Protein AF-A0AA93HKR2-F1 (afdb_monomer)

Foldseek 3Di:
DDDDDDDDDAAAADDDDPVLLVQLLVLVCVQANNVKWKWFQHNDPQETEIEIEHQDQDDPVQVVSVVSSVVPDPHNYYHYHYDYPPDDDDDCVVSRVVHIDTD

Secondary structure (DSSP, 8-state):
-PPPPPPPPP-PPPP--HHHHHHHHHHHHHHH-TT-EEEE----TTEEEEEEEESSPP-THHHHHHHHHHTT---SEEEEEEEETTSPP-TTHHHHHHHPEE-

Solvent-accessible surface area (backbone atoms only — not comparable to full-atom values): 6145 Å² total; per-residue (Å²): 130,86,80,79,78,79,79,81,75,80,53,68,35,39,88,74,55,70,70,55,43,53,50,53,50,54,54,50,30,74,77,60,38,85,86,45,47,45,24,41,30,34,56,48,78,53,36,48,36,38,31,37,37,24,87,54,77,71,64,74,63,58,58,57,51,50,52,59,49,59,75,75,52,94,50,86,37,78,47,79,48,64,42,35,64,94,56,84,74,55,81,68,48,49,48,30,78,69,34,31,45,79,110

Nearest PDB structures (foldseek):
  5yep-assembly1_A  TM=7.526E-01  e=1.230E-02  Shewanella oneidensis MR-1
  7y5g-assembly1_A  TM=5.638E-01  e=8.298E-03  Xenopus tropicalis
  7y5h-assembly1_A  TM=5.546E-01  e=8.861E-03  Xenopus tropicalis
  8rjx-assembly1_A  TM=4.936E-01  e=1.700E-01  Escherichia coli
  5es9-assembly2_B  TM=4.455E-01  e=6.290E+00  Brevibacillus parabrevis

Mean predicted aligned error: 4.21 Å

Radius of gyration: 14.47 Å; Cα contacts (8 Å, |Δi|>4): 156; chains: 1; bounding box: 47×29×36 Å

Sequence (103 aa):
MPVASPPIPARSPAPLQDSERAFIKEVVERFYGPDVIVRSYGPDPDRLELHVETDADPDMRKYDCLGVLLTRIERHQVSLEVTKRGTKARGSAKLAYRQGIVL

Structure (mmCIF, N/CA/C/O backbone):
data_AF-A0AA93HKR2-F1
#
_entry.id   AF-A0AA93HKR2-F1
#
loop_
_atom_site.group_PDB
_atom_site.id
_atom_site.type_symbol
_atom_site.label_atom_id
_atom_site.label_alt_id
_atom_site.label_comp_id
_atom_site.label_asym_id
_atom_site.label_entity_id
_atom_site.label_seq_id
_atom_site.pdbx_PDB_ins_code
_atom_site.Cartn_x
_atom_site.Cartn_y
_atom_site.Cartn_z
_atom_site.occupancy
_atom_site.B_iso_or_equiv
_atom_site.auth_seq_id
_atom_site.auth_comp_id
_atom_site.auth_asym_id
_atom_site.auth_atom_id
_atom_site.pdbx_PDB_model_num
ATOM 1 N N . MET A 1 1 ? 34.051 -7.365 -23.521 1.00 66.69 1 MET A N 1
ATOM 2 C CA . MET A 1 1 ? 33.125 -7.179 -22.382 1.00 66.69 1 MET A CA 1
ATOM 3 C C . MET A 1 1 ? 31.877 -8.004 -22.649 1.00 66.69 1 MET A C 1
ATOM 5 O O . MET A 1 1 ? 31.459 -8.010 -23.802 1.00 66.69 1 MET A O 1
ATOM 9 N N . PRO A 1 2 ? 31.319 -8.734 -21.668 1.00 74.19 2 PRO A N 1
ATOM 10 C CA . PRO A 1 2 ? 30.066 -9.452 -21.879 1.00 74.19 2 PRO A CA 1
ATOM 11 C C . PRO A 1 2 ? 28.937 -8.453 -22.163 1.00 74.19 2 PRO A C 1
ATOM 13 O O . PRO A 1 2 ? 28.866 -7.393 -21.539 1.00 74.19 2 PRO A O 1
ATOM 16 N N . VAL A 1 3 ? 28.085 -8.780 -23.132 1.00 82.81 3 VAL A N 1
ATOM 17 C CA . VAL A 1 3 ? 26.894 -7.992 -23.468 1.00 82.81 3 VAL A CA 1
ATOM 18 C C . VAL A 1 3 ? 25.882 -8.152 -22.336 1.00 82.81 3 VAL A C 1
ATOM 20 O O . VAL A 1 3 ? 25.609 -9.270 -21.903 1.00 82.81 3 VAL A O 1
ATOM 23 N N . ALA A 1 4 ? 25.352 -7.039 -21.831 1.00 82.50 4 ALA A N 1
ATOM 24 C CA . ALA A 1 4 ? 24.339 -7.068 -20.786 1.00 82.50 4 ALA A CA 1
ATOM 25 C C . ALA A 1 4 ? 23.059 -7.741 -21.302 1.00 82.50 4 ALA A C 1
ATOM 27 O O . ALA A 1 4 ? 22.579 -7.421 -22.391 1.00 82.50 4 ALA A O 1
ATOM 28 N N . SER A 1 5 ? 22.494 -8.649 -20.506 1.00 82.31 5 SER A N 1
ATOM 29 C CA . SER A 1 5 ? 21.193 -9.241 -20.810 1.00 82.31 5 SER A CA 1
ATOM 30 C C . SER A 1 5 ? 20.106 -8.160 -20.861 1.00 82.31 5 SER A C 1
ATOM 32 O O . SER A 1 5 ? 20.153 -7.206 -20.074 1.00 82.31 5 SER A O 1
ATOM 34 N N . PRO A 1 6 ? 19.108 -8.302 -21.749 1.00 80.88 6 PRO A N 1
ATOM 35 C CA . PRO A 1 6 ? 18.001 -7.362 -21.822 1.00 80.88 6 PRO A CA 1
ATOM 36 C C . PRO A 1 6 ? 17.212 -7.323 -20.497 1.00 80.88 6 PRO A C 1
ATOM 38 O O . PRO A 1 6 ? 17.129 -8.339 -19.797 1.00 80.88 6 PRO A O 1
ATOM 41 N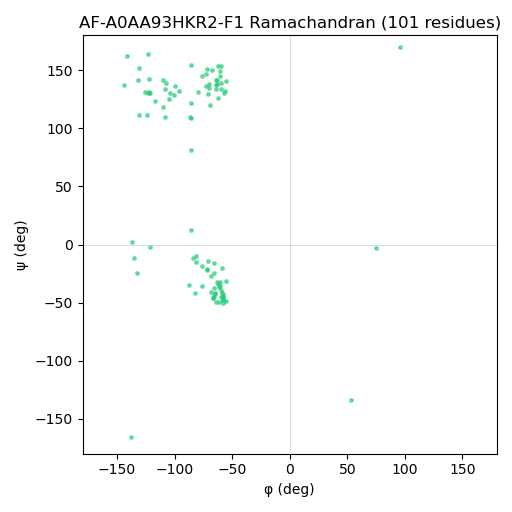 N . PRO A 1 7 ? 16.613 -6.172 -20.132 1.00 80.81 7 PRO A N 1
ATOM 42 C CA . PRO A 1 7 ? 15.817 -6.054 -18.915 1.00 80.81 7 PRO A CA 1
ATOM 43 C C . PRO A 1 7 ? 14.625 -7.018 -18.924 1.00 80.81 7 PRO A C 1
ATOM 45 O O . PRO A 1 7 ? 13.878 -7.079 -19.899 1.00 80.81 7 PRO A O 1
ATOM 48 N N . ILE A 1 8 ? 14.402 -7.726 -17.813 1.00 82.06 8 ILE A N 1
ATOM 49 C CA . ILE A 1 8 ? 13.229 -8.598 -17.625 1.00 82.06 8 ILE A CA 1
ATOM 50 C C . ILE A 1 8 ? 11.956 -7.761 -17.808 1.00 82.06 8 ILE A C 1
ATOM 52 O O . ILE A 1 8 ? 11.874 -6.727 -17.147 1.00 82.06 8 ILE A O 1
ATOM 56 N N . PRO A 1 9 ? 10.963 -8.163 -18.622 1.00 86.12 9 PRO A N 1
ATOM 57 C CA . PRO A 1 9 ? 9.751 -7.376 -18.866 1.00 86.12 9 PRO A CA 1
ATOM 58 C C . PRO A 1 9 ? 8.945 -7.103 -17.586 1.00 86.12 9 PRO A C 1
ATOM 60 O O . PRO A 1 9 ? 9.031 -7.848 -16.608 1.00 86.12 9 PRO A O 1
ATOM 63 N N . ALA A 1 10 ? 8.184 -6.004 -17.587 1.00 87.31 10 ALA A N 1
ATOM 64 C CA . ALA A 1 10 ? 7.276 -5.673 -16.491 1.00 87.31 10 ALA A CA 1
ATOM 65 C C . ALA A 1 10 ? 6.173 -6.734 -16.384 1.00 87.31 10 ALA A C 1
ATOM 67 O O . ALA A 1 10 ? 5.688 -7.233 -17.401 1.00 87.31 10 ALA A O 1
ATOM 68 N N . ARG A 1 11 ? 5.794 -7.082 -15.154 1.00 91.06 11 ARG A N 1
ATOM 69 C CA . ARG A 1 11 ? 4.712 -8.031 -14.883 1.00 91.06 11 ARG A CA 1
ATOM 70 C C . ARG A 1 11 ? 3.513 -7.279 -14.337 1.00 91.06 11 ARG A C 1
ATOM 72 O O . ARG A 1 11 ? 3.672 -6.447 -13.448 1.00 91.06 11 ARG A O 1
ATOM 79 N N . SER A 1 12 ? 2.334 -7.588 -14.861 1.00 90.88 12 SER A N 1
ATOM 80 C CA . SER A 1 12 ? 1.093 -7.024 -14.347 1.00 90.88 12 SER A CA 1
ATOM 81 C C . SER A 1 12 ? 0.857 -7.490 -12.908 1.00 90.88 12 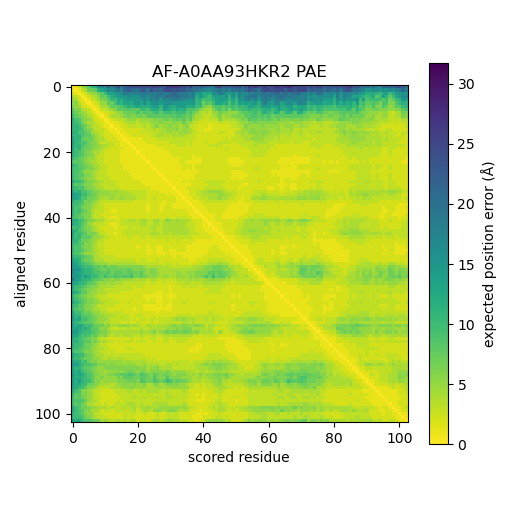SER A C 1
ATOM 83 O O . SER A 1 12 ? 1.063 -8.673 -12.625 1.00 90.88 12 SER A O 1
ATOM 85 N N . PRO A 1 13 ? 0.428 -6.594 -12.007 1.00 93.25 13 PRO A N 1
ATOM 86 C CA . PRO A 1 13 ? 0.034 -6.971 -10.658 1.00 93.25 13 PRO A CA 1
ATOM 87 C C . PRO A 1 13 ? -1.167 -7.917 -10.673 1.00 93.25 13 PRO A C 1
ATOM 89 O O . PRO A 1 13 ? -1.990 -7.871 -11.594 1.00 93.25 13 PRO A O 1
ATOM 92 N N . ALA A 1 14 ? -1.288 -8.743 -9.637 1.00 93.69 14 ALA A N 1
ATOM 93 C CA . ALA A 1 14 ? -2.461 -9.573 -9.435 1.00 93.69 14 ALA A CA 1
ATOM 94 C C . ALA A 1 14 ? -3.712 -8.683 -9.307 1.00 93.69 14 ALA A C 1
ATOM 96 O O . ALA A 1 14 ? -3.659 -7.625 -8.667 1.00 93.69 14 ALA A O 1
ATOM 97 N N . PRO A 1 15 ? -4.843 -9.078 -9.913 1.00 92.19 15 PRO A N 1
ATOM 98 C CA . PRO A 1 15 ? -6.065 -8.301 -9.819 1.00 92.19 15 PRO A CA 1
ATOM 99 C C . PRO A 1 15 ? -6.548 -8.224 -8.365 1.00 92.19 15 PRO A C 1
ATOM 101 O O . PRO A 1 15 ? -6.476 -9.190 -7.604 1.00 92.19 15 PRO A O 1
ATOM 104 N N . LEU A 1 16 ? -7.053 -7.049 -7.996 1.00 93.06 16 LEU A N 1
ATOM 105 C CA . LEU A 1 16 ? -7.725 -6.793 -6.724 1.00 93.06 16 LEU A CA 1
ATOM 106 C C . LEU A 1 16 ? -9.219 -6.621 -6.964 1.00 93.06 16 LEU A C 1
ATOM 108 O O . LEU A 1 16 ? -9.599 -5.939 -7.926 1.00 93.06 16 LEU A O 1
ATOM 112 N N . GLN A 1 17 ? -10.031 -7.187 -6.073 1.00 93.19 17 GLN A N 1
ATOM 113 C CA . GLN A 1 17 ? -11.472 -6.950 -6.048 1.00 93.19 17 GLN A CA 1
ATOM 114 C C . GLN A 1 17 ? -11.761 -5.495 -5.658 1.00 93.19 17 GLN A C 1
ATOM 116 O O . GLN A 1 17 ? -11.009 -4.890 -4.892 1.00 93.19 17 GLN A O 1
ATOM 121 N N . ASP A 1 18 ? -12.869 -4.930 -6.134 1.00 93.69 18 ASP A N 1
ATOM 122 C CA . ASP A 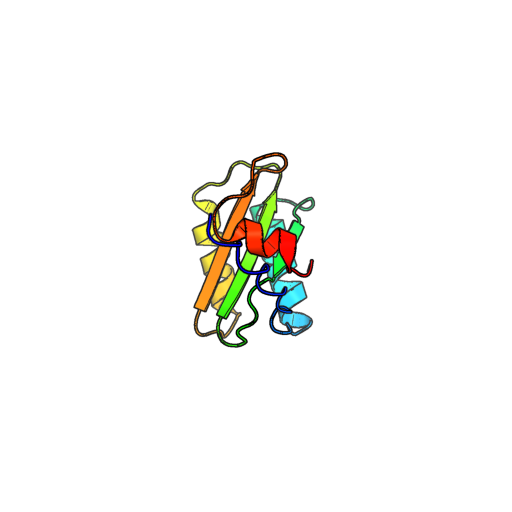1 18 ? -13.206 -3.523 -5.874 1.00 93.69 18 ASP A CA 1
ATOM 123 C C . ASP A 1 18 ? -13.370 -3.223 -4.377 1.00 93.69 18 ASP A C 1
ATOM 125 O O . ASP A 1 18 ? -12.932 -2.178 -3.895 1.00 93.69 18 ASP A O 1
ATOM 129 N N . SER A 1 19 ? -13.916 -4.172 -3.612 1.00 93.69 19 SER A N 1
ATOM 130 C CA . SER A 1 19 ? -14.023 -4.073 -2.155 1.00 93.69 19 SER A CA 1
ATOM 131 C C . SER A 1 19 ? -12.664 -4.071 -1.454 1.00 93.69 19 SER A C 1
ATOM 133 O O . SER A 1 19 ? -12.491 -3.341 -0.480 1.00 93.69 19 SER A O 1
ATOM 135 N N . GLU A 1 20 ? -11.694 -4.855 -1.942 1.00 94.25 20 GLU A N 1
ATOM 136 C CA . GLU A 1 20 ? -10.322 -4.838 -1.419 1.00 94.25 20 GLU A CA 1
ATOM 137 C C . GLU A 1 20 ? -9.661 -3.491 -1.722 1.00 94.25 20 GLU A C 1
ATOM 139 O O . GLU A 1 20 ? -9.072 -2.889 -0.829 1.00 94.25 20 GLU A O 1
ATOM 144 N N . ARG A 1 21 ? -9.795 -2.982 -2.956 1.00 95.56 21 ARG A N 1
ATOM 145 C CA . ARG A 1 21 ? -9.230 -1.682 -3.361 1.00 95.56 21 ARG A CA 1
ATOM 146 C C . ARG A 1 21 ? -9.755 -0.548 -2.491 1.00 95.56 21 ARG A C 1
ATOM 148 O O . ARG A 1 21 ? -8.959 0.217 -1.950 1.00 95.56 21 ARG A O 1
ATOM 155 N N . ALA A 1 22 ? -11.077 -0.472 -2.333 1.00 96.12 22 ALA A N 1
ATOM 156 C CA . ALA A 1 22 ? -11.727 0.550 -1.521 1.00 96.12 22 ALA A CA 1
ATOM 157 C C . ALA A 1 22 ? -11.250 0.491 -0.064 1.00 96.12 22 ALA A C 1
ATOM 159 O O . ALA A 1 22 ? -10.880 1.515 0.503 1.00 96.12 22 ALA A O 1
ATOM 160 N N . PHE A 1 23 ? -11.180 -0.713 0.509 1.00 97.00 23 PHE A N 1
ATOM 161 C CA . PHE A 1 23 ? -10.720 -0.903 1.880 1.00 97.00 23 PHE A CA 1
ATOM 162 C C . PHE A 1 23 ? -9.240 -0.540 2.067 1.00 97.00 23 PHE A C 1
ATOM 164 O O . PHE A 1 23 ? -8.898 0.154 3.021 1.00 97.00 23 PHE A O 1
ATOM 171 N N . ILE A 1 24 ? -8.356 -0.961 1.153 1.00 97.12 24 ILE A N 1
ATOM 172 C CA . ILE A 1 24 ? -6.930 -0.606 1.202 1.00 97.12 24 ILE A CA 1
ATOM 173 C C . ILE A 1 24 ? -6.775 0.912 1.182 1.00 97.12 24 ILE A C 1
ATOM 175 O O . ILE A 1 24 ? -6.044 1.467 2.000 1.00 97.12 24 ILE A O 1
ATOM 179 N N . LYS A 1 25 ? -7.469 1.582 0.260 1.00 96.94 25 LYS A N 1
ATOM 180 C CA . LYS A 1 25 ? -7.403 3.032 0.116 1.00 96.94 25 LYS A CA 1
ATOM 181 C C . LYS A 1 25 ? -7.879 3.747 1.379 1.00 96.94 25 LYS A C 1
ATOM 183 O O . LYS A 1 25 ? -7.133 4.557 1.916 1.00 96.94 25 LYS A O 1
ATOM 188 N N . GLU A 1 26 ? -9.045 3.370 1.904 1.00 97.19 26 GLU A N 1
ATOM 189 C CA . GLU A 1 26 ? -9.603 3.920 3.147 1.00 97.19 26 GLU A CA 1
ATOM 190 C C . GLU A 1 26 ? -8.625 3.785 4.324 1.00 97.19 26 GLU A C 1
ATOM 192 O O . GLU A 1 26 ? -8.351 4.750 5.043 1.00 97.19 26 GLU A O 1
ATOM 197 N N . VAL A 1 27 ? -8.064 2.587 4.517 1.00 97.31 27 VAL A N 1
ATOM 198 C CA . VAL A 1 27 ? -7.125 2.324 5.610 1.00 97.31 27 VAL A CA 1
ATOM 199 C C . VAL A 1 27 ? -5.858 3.153 5.430 1.00 97.31 27 VAL A C 1
ATOM 201 O O . VAL A 1 27 ? -5.439 3.831 6.364 1.00 97.31 27 VAL A O 1
ATOM 204 N N . VAL A 1 28 ? -5.247 3.150 4.246 1.00 96.88 28 VAL A N 1
ATOM 205 C CA . VAL A 1 28 ? -3.991 3.879 4.025 1.00 96.88 28 VAL A CA 1
ATOM 206 C C . VAL A 1 28 ? -4.190 5.391 4.175 1.00 96.88 28 VAL A C 1
ATOM 208 O O . VAL A 1 28 ? -3.372 6.038 4.835 1.00 96.88 28 VAL A O 1
ATOM 211 N N . GLU A 1 29 ? -5.284 5.949 3.652 1.00 96.38 29 GLU A N 1
ATOM 212 C CA . GLU A 1 29 ? -5.622 7.371 3.808 1.00 96.38 29 GLU A CA 1
ATOM 213 C C . GLU A 1 29 ? -5.789 7.759 5.284 1.00 96.38 29 GLU A C 1
ATOM 215 O O . GLU A 1 29 ? -5.302 8.805 5.715 1.00 96.38 29 GLU A O 1
ATOM 220 N N . ARG A 1 30 ? -6.388 6.889 6.106 1.00 95.88 30 ARG A N 1
ATOM 221 C CA . ARG A 1 30 ? -6.530 7.126 7.550 1.00 95.88 30 ARG A CA 1
ATOM 222 C C . ARG A 1 30 ? -5.186 7.236 8.280 1.00 95.88 30 ARG A C 1
ATOM 224 O O . ARG A 1 30 ? -5.086 7.985 9.251 1.00 95.88 30 ARG A O 1
ATOM 231 N N . PHE A 1 31 ? -4.165 6.493 7.851 1.00 95.62 31 PHE A N 1
ATOM 232 C CA . PHE A 1 31 ? -2.848 6.488 8.506 1.00 95.62 31 PHE A CA 1
ATOM 233 C C . PHE A 1 31 ? -1.903 7.581 7.992 1.00 95.62 31 PHE A C 1
ATOM 235 O O . PHE A 1 31 ? -1.099 8.113 8.766 1.00 95.62 31 PHE A O 1
ATOM 242 N N . TYR A 1 32 ? -1.979 7.895 6.698 1.00 95.00 32 TYR A N 1
ATOM 243 C CA . TYR A 1 32 ? -0.982 8.716 6.005 1.00 95.00 32 TYR A CA 1
ATOM 244 C C . TYR A 1 32 ? -1.543 9.993 5.367 1.00 95.00 32 TYR A C 1
ATOM 246 O O . TYR A 1 32 ? -0.762 10.787 4.840 1.00 95.00 32 TYR A O 1
ATOM 254 N N . GLY A 1 33 ? -2.856 10.215 5.456 1.00 94.00 33 GLY A N 1
ATOM 255 C CA . GLY A 1 33 ? -3.556 11.376 4.912 1.00 94.00 33 GLY A CA 1
ATOM 256 C C . GLY A 1 33 ? -4.162 11.135 3.522 1.00 94.00 33 GLY A C 1
ATOM 257 O O . GLY A 1 33 ? -3.878 10.124 2.886 1.00 94.00 33 GLY A O 1
ATOM 258 N N . PRO A 1 34 ? -4.992 12.069 3.031 1.00 94.12 34 PRO A N 1
ATOM 259 C CA . PRO A 1 34 ? -5.724 11.916 1.770 1.00 94.12 34 PRO A CA 1
ATOM 260 C C . PRO A 1 34 ? -4.843 12.019 0.512 1.00 94.12 34 PRO A C 1
ATOM 262 O O . PRO A 1 34 ? -5.212 11.505 -0.536 1.00 94.12 34 PRO A O 1
ATOM 265 N N . ASP A 1 35 ? -3.667 12.649 0.598 1.00 93.69 35 ASP A N 1
ATOM 266 C CA . ASP A 1 35 ? -2.792 12.904 -0.562 1.00 93.69 35 ASP A CA 1
ATOM 267 C C . ASP A 1 35 ? -1.844 11.736 -0.898 1.00 93.69 35 ASP A C 1
ATOM 269 O O . ASP A 1 35 ? -0.875 11.881 -1.656 1.00 93.69 35 ASP A O 1
ATOM 273 N N . VAL A 1 36 ? -2.095 10.570 -0.305 1.00 95.75 36 VAL A N 1
ATOM 274 C CA . VAL A 1 36 ? -1.267 9.372 -0.451 1.00 95.75 36 VAL A CA 1
ATOM 275 C C . VAL A 1 36 ? -1.508 8.697 -1.791 1.00 95.75 36 VAL A C 1
ATOM 277 O O . VAL A 1 36 ? -2.626 8.638 -2.296 1.00 95.75 36 VAL A O 1
ATOM 280 N N . ILE A 1 37 ? -0.452 8.126 -2.363 1.00 96.44 37 ILE A N 1
ATOM 281 C CA . ILE A 1 37 ? -0.565 7.301 -3.565 1.00 96.44 37 ILE A CA 1
ATOM 282 C C . 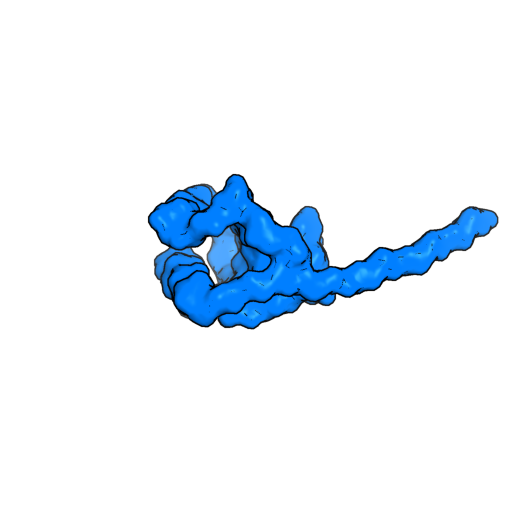ILE A 1 37 ? -0.293 5.858 -3.176 1.00 96.44 37 ILE A C 1
ATOM 284 O O . ILE A 1 37 ? 0.811 5.526 -2.743 1.00 96.44 37 ILE A O 1
ATOM 288 N N . VAL A 1 38 ? -1.291 4.999 -3.371 1.00 96.81 38 VAL A N 1
ATOM 289 C CA . VAL A 1 38 ? -1.182 3.562 -3.110 1.00 96.81 38 VAL A CA 1
ATOM 290 C C . VAL A 1 38 ? -1.045 2.814 -4.423 1.00 96.81 38 VAL A C 1
ATOM 292 O O . VAL A 1 38 ? -1.816 3.038 -5.353 1.00 96.81 38 VAL A O 1
ATOM 295 N N . ARG A 1 39 ? -0.058 1.923 -4.503 1.00 96.88 39 ARG A N 1
ATOM 296 C CA . ARG A 1 39 ? 0.213 1.087 -5.673 1.00 96.88 39 ARG A CA 1
ATOM 297 C C . ARG A 1 39 ? 0.255 -0.379 -5.270 1.00 96.88 39 ARG A C 1
ATOM 299 O O . ARG A 1 39 ? 0.987 -0.733 -4.350 1.00 96.88 39 ARG A O 1
ATOM 306 N N . SER A 1 40 ? -0.455 -1.231 -6.001 1.00 96.62 40 SER A N 1
ATOM 307 C CA . SER A 1 40 ? -0.251 -2.684 -5.953 1.00 96.62 40 SER A CA 1
ATOM 308 C C . SER A 1 40 ? 0.673 -3.098 -7.091 1.00 96.62 40 SER A C 1
ATOM 310 O O . SER A 1 40 ? 0.477 -2.644 -8.218 1.00 96.62 40 SER A O 1
ATOM 312 N N . TYR A 1 41 ? 1.700 -3.905 -6.819 1.00 95.12 41 TYR A N 1
ATOM 313 C CA . TYR A 1 41 ? 2.746 -4.201 -7.813 1.00 95.12 41 TYR A CA 1
ATOM 314 C C . TYR A 1 41 ? 3.156 -5.674 -7.936 1.00 95.12 41 TYR A C 1
ATOM 316 O O . TYR A 1 41 ? 3.874 -6.028 -8.880 1.00 95.12 41 TYR A O 1
ATOM 324 N N . GLY A 1 42 ? 2.727 -6.521 -7.000 1.00 93.06 42 GLY A N 1
ATOM 325 C CA . GLY A 1 42 ? 3.044 -7.948 -6.982 1.00 93.06 42 GLY A CA 1
ATOM 326 C C . GLY A 1 42 ? 2.166 -8.738 -7.959 1.00 93.06 42 GLY A C 1
ATOM 327 O O . GLY A 1 42 ? 0.953 -8.546 -7.946 1.00 93.06 42 GLY A O 1
ATOM 328 N N . PRO A 1 43 ? 2.728 -9.614 -8.817 1.00 94.00 43 PRO A N 1
ATOM 329 C CA . PRO A 1 43 ? 1.952 -10.416 -9.771 1.00 94.00 43 PRO A CA 1
ATOM 330 C C . PRO A 1 43 ? 1.314 -11.674 -9.157 1.00 94.00 43 PRO A C 1
ATOM 332 O O . PRO A 1 43 ? 0.542 -12.352 -9.829 1.00 94.00 43 PRO A O 1
ATOM 335 N N . ASP A 1 44 ? 1.679 -12.026 -7.925 1.00 94.31 44 ASP A N 1
ATOM 336 C CA . ASP A 1 44 ? 1.250 -13.249 -7.245 1.00 94.31 44 ASP A CA 1
ATOM 337 C C . ASP A 1 44 ? -0.109 -13.030 -6.551 1.00 94.31 44 ASP A C 1
ATOM 339 O O . ASP A 1 44 ? -0.214 -12.134 -5.713 1.00 9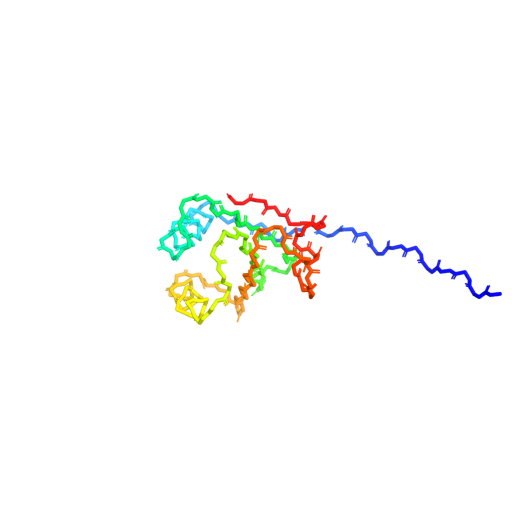4.31 44 ASP A O 1
ATOM 343 N N . PRO A 1 45 ? -1.164 -13.802 -6.875 1.00 92.25 45 PRO A N 1
ATOM 344 C CA . PRO A 1 45 ? -2.469 -13.641 -6.243 1.00 92.25 45 PRO A CA 1
ATOM 345 C C . PRO A 1 45 ? -2.468 -13.987 -4.748 1.00 92.25 45 PRO A C 1
ATOM 347 O O . PRO A 1 45 ? -3.281 -13.422 -4.020 1.00 92.25 45 PRO A O 1
ATOM 350 N N . ASP A 1 46 ? -1.548 -14.817 -4.257 1.00 93.50 46 ASP A N 1
ATOM 351 C CA . ASP A 1 46 ? -1.480 -15.188 -2.836 1.00 93.50 46 ASP A CA 1
ATOM 352 C C . ASP A 1 46 ? -0.719 -14.150 -1.993 1.00 93.50 46 ASP A C 1
ATOM 354 O O . ASP A 1 46 ? -0.775 -14.173 -0.756 1.00 93.50 46 ASP A O 1
ATOM 358 N N . ARG A 1 47 ? -0.021 -13.211 -2.651 1.00 94.06 47 ARG A N 1
ATOM 359 C CA . ARG A 1 47 ? 0.812 -12.184 -2.014 1.00 94.06 47 ARG A CA 1
ATOM 360 C C . ARG A 1 47 ? 0.376 -10.786 -2.441 1.00 94.06 47 ARG A C 1
ATOM 362 O O . ARG A 1 47 ? 0.602 -10.357 -3.568 1.00 94.06 47 ARG A O 1
ATO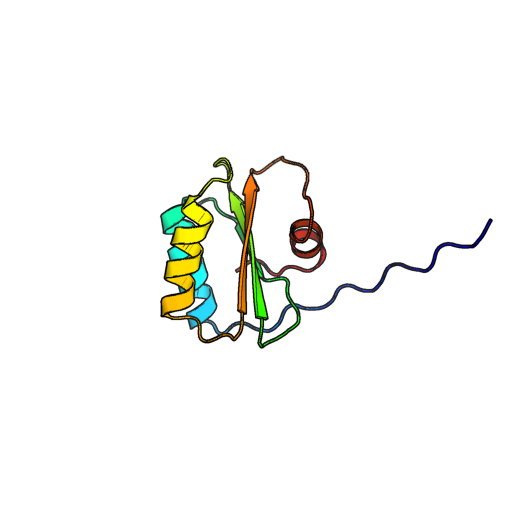M 369 N N . LEU A 1 48 ? -0.181 -10.025 -1.508 1.00 95.25 48 LEU A N 1
ATOM 370 C CA . LEU A 1 48 ? -0.500 -8.623 -1.739 1.00 95.25 48 LEU A CA 1
ATOM 371 C C . LEU A 1 48 ? 0.714 -7.746 -1.426 1.00 95.25 48 LEU A C 1
ATOM 373 O O . LEU A 1 48 ? 1.083 -7.580 -0.267 1.00 95.25 48 LEU A O 1
ATOM 377 N N . GLU A 1 49 ? 1.318 -7.167 -2.460 1.00 96.44 49 GLU A N 1
ATOM 37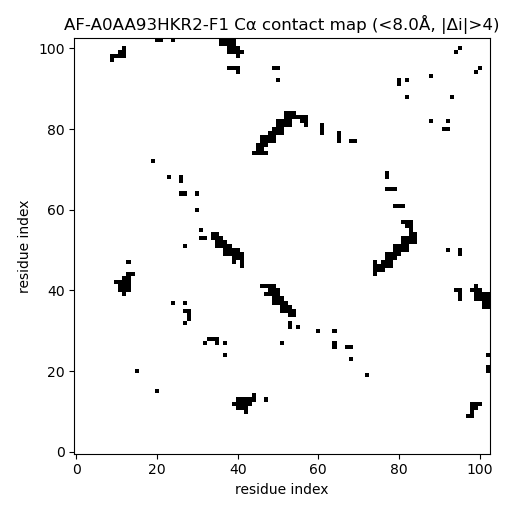8 C CA . GLU A 1 49 ? 2.473 -6.280 -2.318 1.00 96.44 49 GLU A CA 1
ATOM 379 C C . GLU A 1 49 ? 2.075 -4.828 -2.609 1.00 96.44 49 GLU A C 1
ATOM 381 O O . GLU A 1 49 ? 1.780 -4.465 -3.754 1.00 96.44 49 GLU A O 1
ATOM 386 N N . LEU A 1 50 ? 2.056 -4.009 -1.553 1.00 96.81 50 LEU A N 1
ATOM 387 C CA . LEU A 1 50 ? 1.624 -2.616 -1.587 1.00 96.81 50 LEU A CA 1
ATOM 388 C C . LEU A 1 50 ? 2.797 -1.660 -1.395 1.00 96.81 50 LEU A C 1
ATOM 390 O O . LEU A 1 50 ? 3.694 -1.871 -0.575 1.00 96.81 50 LEU A O 1
ATOM 394 N N . HIS A 1 51 ? 2.748 -0.561 -2.133 1.00 97.06 51 HIS A N 1
ATOM 395 C CA . HIS A 1 51 ? 3.624 0.586 -1.968 1.00 97.06 51 HIS A CA 1
ATOM 396 C C . HIS A 1 51 ? 2.788 1.833 -1.709 1.00 97.06 51 HIS A C 1
ATOM 398 O O . HIS A 1 51 ? 1.837 2.106 -2.439 1.00 97.06 51 HIS A O 1
ATOM 404 N N . VAL A 1 52 ? 3.155 2.583 -0.676 1.00 96.50 52 VAL A N 1
ATOM 405 C CA . VAL A 1 52 ? 2.527 3.847 -0.296 1.00 96.50 52 VAL A CA 1
ATOM 406 C C . VAL A 1 52 ? 3.550 4.961 -0.42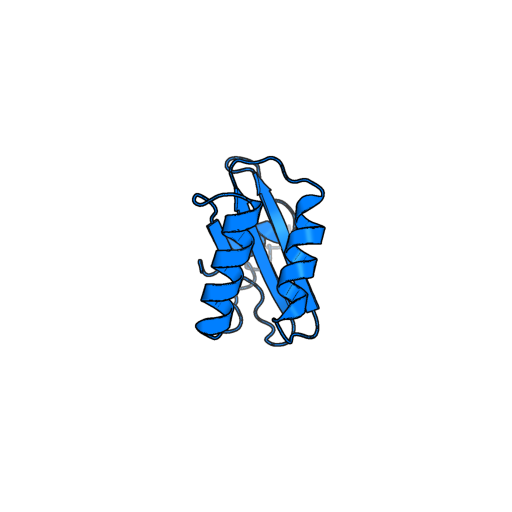6 1.00 96.50 52 VAL A C 1
ATOM 408 O O . VAL A 1 52 ? 4.617 4.940 0.188 1.00 96.50 52 VAL A O 1
ATOM 411 N N . GLU A 1 53 ? 3.202 5.963 -1.216 1.00 96.06 53 GLU A N 1
ATOM 412 C CA . GLU A 1 53 ? 3.931 7.217 -1.311 1.00 96.06 53 GLU A CA 1
ATOM 413 C C . GLU A 1 53 ? 3.163 8.308 -0.565 1.00 96.06 53 GLU A C 1
ATOM 415 O O . GLU A 1 53 ? 1.982 8.530 -0.823 1.00 96.06 53 GLU A O 1
ATOM 420 N N . THR A 1 54 ? 3.829 8.970 0.376 1.00 95.25 54 THR A N 1
ATOM 421 C CA . THR A 1 54 ? 3.233 9.984 1.259 1.00 95.25 54 THR A CA 1
ATOM 422 C C . THR A 1 54 ? 4.216 11.129 1.492 1.00 95.25 54 THR A C 1
ATOM 424 O O . THR A 1 54 ? 5.411 10.968 1.264 1.00 95.25 54 THR A O 1
ATOM 427 N N . ASP A 1 55 ? 3.750 12.285 1.955 1.00 93.88 55 ASP A N 1
ATOM 428 C CA . ASP A 1 55 ? 4.628 13.393 2.359 1.00 93.88 55 ASP A CA 1
ATOM 429 C C . ASP A 1 55 ? 5.183 13.216 3.784 1.00 93.88 55 ASP A C 1
ATOM 431 O O . ASP A 1 55 ? 6.169 13.858 4.159 1.00 93.88 55 ASP A O 1
ATOM 435 N N . ALA A 1 56 ? 4.595 12.302 4.564 1.00 89.12 56 ALA A N 1
ATOM 436 C CA . ALA A 1 56 ? 5.090 11.928 5.881 1.00 89.12 56 ALA A CA 1
ATOM 437 C C . ALA A 1 56 ? 6.382 11.094 5.797 1.00 89.12 56 ALA A C 1
ATOM 439 O O . ALA A 1 56 ? 6.615 10.339 4.850 1.00 89.12 56 ALA A O 1
ATOM 440 N N . ASP A 1 57 ? 7.228 11.199 6.821 1.00 87.62 57 ASP A N 1
ATOM 441 C CA . ASP A 1 57 ? 8.384 10.316 6.946 1.00 87.62 57 ASP A CA 1
ATOM 442 C C . ASP A 1 57 ? 7.938 8.877 7.278 1.00 87.62 57 ASP A C 1
ATOM 444 O O . ASP A 1 57 ? 7.036 8.691 8.104 1.00 87.62 57 ASP A O 1
ATOM 448 N N . PRO A 1 58 ? 8.542 7.843 6.655 1.00 85.75 58 PRO A N 1
ATOM 449 C CA . PRO A 1 58 ? 8.241 6.458 6.981 1.00 85.75 58 PRO A CA 1
ATOM 450 C C . PRO A 1 58 ? 8.607 6.165 8.436 1.00 85.75 58 PRO A C 1
ATOM 452 O O . PRO A 1 58 ? 9.751 6.356 8.849 1.00 85.75 58 PRO A O 1
ATOM 455 N N . ASP A 1 59 ? 7.651 5.650 9.197 1.00 90.25 59 ASP A N 1
ATOM 456 C CA . ASP A 1 59 ? 7.817 5.337 10.613 1.00 90.25 59 ASP A CA 1
ATOM 457 C C . ASP A 1 59 ? 7.165 3.989 10.969 1.00 90.25 59 ASP A C 1
ATOM 459 O O . ASP A 1 59 ? 6.856 3.162 10.101 1.00 90.25 59 ASP A O 1
ATOM 463 N N . MET A 1 60 ? 6.992 3.734 12.267 1.00 92.94 60 MET A N 1
ATOM 464 C CA . MET A 1 60 ? 6.416 2.485 12.765 1.00 92.94 60 MET A CA 1
ATOM 465 C C . MET A 1 60 ? 4.913 2.336 12.485 1.00 92.94 60 MET A C 1
ATOM 467 O O . MET A 1 60 ? 4.439 1.201 12.515 1.00 92.94 60 MET A O 1
ATOM 471 N N . ARG A 1 61 ? 4.185 3.402 12.099 1.00 92.94 61 ARG A N 1
ATOM 472 C CA . ARG A 1 61 ? 2.743 3.332 11.769 1.00 92.94 61 ARG A CA 1
ATOM 473 C C . ARG A 1 61 ? 2.444 2.369 10.625 1.00 92.94 61 ARG A C 1
ATOM 475 O O . ARG A 1 61 ? 1.318 1.904 10.487 1.00 92.94 61 ARG A O 1
ATOM 482 N N . LYS A 1 62 ? 3.450 2.033 9.808 1.00 94.88 62 LYS A N 1
ATOM 483 C CA . LYS A 1 62 ? 3.304 1.033 8.741 1.00 94.88 62 LYS A CA 1
ATOM 484 C C . LYS A 1 62 ? 2.921 -0.342 9.271 1.00 94.88 62 LYS A C 1
ATOM 486 O O . LYS A 1 62 ? 2.212 -1.063 8.583 1.00 94.88 62 LYS A O 1
ATOM 491 N N . TYR A 1 63 ? 3.376 -0.706 10.469 1.00 95.75 63 TYR A N 1
ATOM 492 C CA . TYR A 1 63 ? 3.052 -2.000 11.059 1.00 95.75 63 TYR A CA 1
ATOM 493 C C . TYR A 1 63 ? 1.625 -2.016 11.605 1.00 95.75 63 TYR A C 1
ATOM 495 O O . TYR A 1 63 ? 0.935 -3.016 11.440 1.00 95.75 63 TYR A O 1
ATOM 503 N N . ASP A 1 64 ? 1.153 -0.893 12.149 1.00 95.94 64 ASP A N 1
ATOM 504 C CA . ASP A 1 64 ? -0.242 -0.735 12.568 1.00 95.94 64 ASP A CA 1
ATOM 505 C C . ASP A 1 64 ? -1.185 -0.755 11.358 1.00 95.94 64 ASP A C 1
ATOM 507 O O . ASP A 1 64 ? -2.173 -1.487 11.347 1.00 95.94 64 ASP A O 1
ATOM 511 N N . CYS A 1 65 ? -0.841 -0.014 10.299 1.00 96.38 65 CYS A N 1
ATOM 512 C CA . CYS A 1 65 ? -1.575 -0.019 9.034 1.00 96.38 65 CYS A CA 1
ATOM 513 C C . CYS A 1 65 ? -1.632 -1.430 8.431 1.00 96.38 65 CYS A C 1
ATOM 515 O O . CYS A 1 65 ? -2.711 -1.924 8.105 1.00 96.38 65 CYS A O 1
ATOM 517 N N . LEU A 1 66 ? -0.489 -2.123 8.370 1.00 96.25 66 LEU A N 1
ATOM 518 C CA . LEU A 1 66 ? -0.420 -3.514 7.926 1.00 96.25 66 LEU A CA 1
ATOM 519 C C . LEU A 1 66 ? -1.295 -4.434 8.789 1.00 96.25 66 LEU A C 1
ATOM 521 O O . LEU A 1 66 ? -2.003 -5.279 8.247 1.00 96.25 66 LEU A O 1
ATOM 525 N N . GLY A 1 67 ? -1.288 -4.248 10.110 1.00 95.88 67 GLY A N 1
ATOM 526 C CA . GLY A 1 67 ? -2.137 -4.992 11.036 1.00 95.88 67 GLY A CA 1
ATOM 527 C C . GLY A 1 67 ? -3.623 -4.832 10.720 1.00 95.88 67 GLY A C 1
ATOM 528 O O . GLY A 1 67 ? -4.336 -5.828 10.651 1.00 95.88 67 GLY A O 1
ATOM 529 N N . VAL A 1 68 ? -4.083 -3.606 10.446 1.00 96.88 68 VAL A N 1
ATOM 530 C CA . VAL A 1 68 ? -5.478 -3.344 10.054 1.00 96.88 68 VAL A CA 1
ATOM 531 C C . VAL A 1 68 ? -5.813 -3.994 8.712 1.00 96.88 68 VAL A C 1
ATOM 533 O O . VAL A 1 68 ? -6.865 -4.621 8.592 1.00 96.88 68 VAL A O 1
ATOM 536 N N . LEU A 1 69 ? -4.923 -3.910 7.718 1.00 96.44 69 LEU A N 1
ATOM 537 C CA . L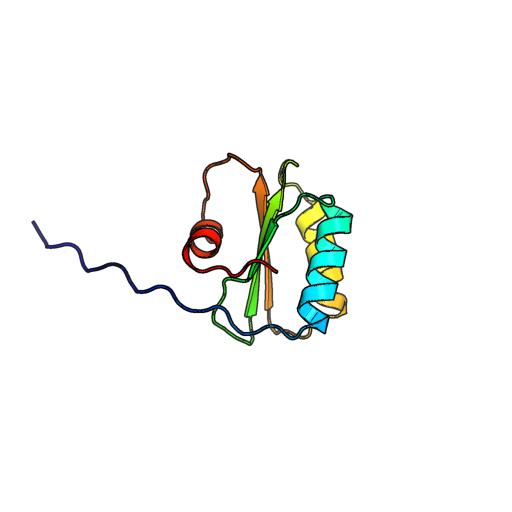EU A 1 69 ? -5.131 -4.556 6.417 1.00 96.44 69 LEU A CA 1
ATOM 538 C C . LEU A 1 69 ? -5.321 -6.075 6.560 1.00 96.44 69 LEU A C 1
ATOM 540 O O . LEU A 1 69 ? -6.239 -6.642 5.966 1.00 96.44 69 LEU A O 1
ATOM 544 N N . LEU A 1 70 ? -4.514 -6.714 7.411 1.00 95.19 70 LEU A N 1
ATOM 545 C CA . LEU A 1 70 ? -4.571 -8.154 7.684 1.00 95.19 70 LEU A CA 1
ATOM 546 C C . LEU A 1 70 ? -5.865 -8.612 8.376 1.00 95.19 70 LEU A C 1
ATOM 548 O O . LEU A 1 70 ? -6.158 -9.802 8.364 1.00 95.19 70 LEU A O 1
ATOM 552 N N . THR A 1 71 ? -6.661 -7.709 8.960 1.00 94.62 71 THR A N 1
ATOM 553 C CA . THR A 1 71 ? -7.935 -8.093 9.606 1.00 94.62 71 THR A CA 1
ATOM 554 C C . THR A 1 71 ? -9.028 -8.495 8.619 1.00 94.62 71 THR A C 1
ATOM 556 O O . THR A 1 71 ? -9.987 -9.156 9.011 1.00 94.62 71 THR A O 1
ATOM 559 N N . ARG A 1 72 ? -8.916 -8.064 7.358 1.00 93.44 72 ARG A N 1
ATOM 560 C CA . ARG A 1 72 ? -9.970 -8.228 6.347 1.00 93.44 72 ARG A CA 1
ATOM 561 C C . ARG A 1 72 ? -9.458 -8.767 5.017 1.00 93.44 72 ARG A C 1
ATOM 563 O O . ARG A 1 72 ? -10.237 -9.337 4.262 1.00 93.44 72 ARG A O 1
ATOM 570 N N . ILE A 1 73 ? -8.181 -8.563 4.703 1.00 92.38 73 ILE A N 1
ATOM 571 C CA . ILE A 1 73 ? -7.587 -9.066 3.466 1.00 92.38 73 ILE A CA 1
ATOM 572 C C . ILE A 1 73 ? -7.116 -10.501 3.691 1.00 92.38 73 ILE A C 1
ATOM 574 O O . ILE A 1 73 ? -6.120 -10.745 4.369 1.00 92.38 73 ILE A O 1
ATOM 578 N N . GLU A 1 74 ? -7.823 -11.447 3.080 1.00 88.69 74 GLU A N 1
ATOM 579 C CA . GLU A 1 74 ? -7.514 -12.875 3.140 1.00 88.69 74 GLU A CA 1
ATOM 580 C C . GLU A 1 74 ? -6.482 -13.245 2.063 1.00 88.69 74 GLU A C 1
ATOM 582 O O . GLU A 1 74 ? -6.812 -13.703 0.971 1.00 88.69 74 GLU A O 1
ATOM 587 N N . ARG A 1 75 ? -5.201 -13.002 2.358 1.00 89.94 75 ARG A N 1
ATOM 588 C CA . ARG A 1 75 ? -4.055 -13.405 1.524 1.00 89.94 75 ARG A CA 1
ATOM 589 C C . ARG A 1 75 ? -3.020 -14.106 2.393 1.00 89.94 75 ARG A C 1
ATOM 591 O O . ARG A 1 75 ? -2.894 -13.794 3.575 1.00 89.94 75 ARG A O 1
ATOM 598 N N . HIS A 1 76 ? -2.234 -15.008 1.809 1.00 91.44 76 HIS A N 1
ATOM 599 C CA . HIS A 1 76 ? -1.169 -15.700 2.543 1.00 91.44 76 HIS A CA 1
ATOM 600 C C . HIS A 1 76 ? -0.093 -14.731 3.043 1.00 91.44 76 HIS A C 1
ATOM 602 O O . HIS A 1 76 ? 0.504 -14.946 4.098 1.00 91.44 76 HIS A O 1
ATOM 608 N N . GLN A 1 77 ? 0.163 -13.659 2.291 1.00 92.62 77 GLN A N 1
ATOM 609 C CA . GLN A 1 77 ? 1.098 -12.620 2.691 1.00 92.62 77 GLN A CA 1
ATOM 610 C C . GLN A 1 77 ? 0.607 -11.245 2.245 1.00 92.62 77 GLN A C 1
ATOM 612 O O . GLN A 1 77 ? 0.200 -11.064 1.100 1.00 92.62 77 GLN A O 1
ATOM 617 N N . VAL A 1 78 ? 0.729 -10.255 3.128 1.00 94.62 78 VAL A N 1
ATOM 618 C CA . VAL A 1 78 ? 0.563 -8.837 2.793 1.00 94.62 78 VAL A CA 1
ATOM 619 C C . VAL A 1 78 ? 1.859 -8.114 3.148 1.00 94.62 78 VAL A C 1
ATOM 621 O O . VAL A 1 78 ? 2.392 -8.290 4.245 1.00 94.62 78 VAL A O 1
ATOM 624 N N . SER A 1 79 ? 2.399 -7.328 2.221 1.00 94.69 79 SER A N 1
ATOM 625 C CA . SER A 1 79 ? 3.568 -6.481 2.445 1.00 94.69 79 SER A CA 1
ATOM 626 C C . SER A 1 79 ? 3.234 -5.025 2.148 1.00 94.69 79 SER A C 1
ATOM 628 O O . SER A 1 79 ? 2.487 -4.710 1.222 1.00 94.69 79 SER A O 1
ATOM 630 N N . LEU A 1 80 ? 3.791 -4.132 2.964 1.00 95.31 80 LEU A N 1
ATOM 631 C CA . LEU A 1 80 ? 3.588 -2.695 2.859 1.00 95.31 80 LEU A CA 1
ATOM 632 C C . LEU A 1 80 ? 4.945 -1.991 2.906 1.00 95.31 80 LEU A C 1
ATOM 634 O O . LEU A 1 80 ? 5.620 -1.975 3.939 1.00 95.31 80 LEU A O 1
ATOM 638 N N . GLU A 1 81 ? 5.342 -1.396 1.786 1.00 94.94 81 GLU A N 1
ATOM 639 C CA . GLU A 1 81 ? 6.446 -0.440 1.747 1.00 94.94 81 GLU A CA 1
ATOM 640 C C . GLU A 1 81 ? 5.909 0.987 1.739 1.00 94.94 81 GLU A C 1
ATOM 642 O O . GLU A 1 81 ? 4.984 1.308 1.000 1.00 94.94 81 GLU A O 1
ATOM 647 N N . VAL A 1 82 ? 6.527 1.859 2.533 1.00 94.81 82 VAL A N 1
ATOM 648 C CA . VAL A 1 82 ? 6.163 3.275 2.622 1.00 94.81 82 VAL A CA 1
ATOM 649 C C . VAL A 1 82 ? 7.386 4.110 2.288 1.00 94.81 82 VAL A C 1
ATOM 651 O O . VAL A 1 82 ? 8.464 3.888 2.843 1.00 94.81 82 VAL A O 1
ATOM 654 N N . THR A 1 83 ? 7.230 5.073 1.388 1.00 95.06 83 THR A N 1
ATOM 655 C CA . THR A 1 83 ? 8.298 5.997 0.998 1.00 95.06 83 THR A CA 1
ATOM 656 C C . THR A 1 83 ? 7.809 7.431 1.024 1.00 95.06 83 THR A C 1
ATOM 658 O O . THR A 1 83 ? 6.706 7.721 0.561 1.00 95.06 83 THR A O 1
ATOM 661 N N . LYS A 1 84 ? 8.671 8.342 1.479 1.00 94.56 84 LYS A N 1
ATOM 662 C CA . LYS A 1 84 ? 8.396 9.773 1.407 1.00 94.56 84 LYS A CA 1
ATOM 663 C C . LYS A 1 84 ? 8.512 10.285 -0.027 1.00 94.56 84 LYS A C 1
ATOM 665 O O . LYS A 1 84 ? 9.473 9.945 -0.728 1.00 94.56 84 LYS A O 1
ATOM 670 N N . ARG A 1 85 ? 7.570 11.121 -0.454 1.00 93.50 85 ARG A N 1
ATOM 671 C CA . ARG A 1 85 ? 7.556 11.756 -1.773 1.00 93.50 85 ARG A CA 1
ATOM 672 C C . ARG A 1 85 ? 8.861 12.515 -2.016 1.00 93.50 85 ARG A C 1
ATOM 674 O O . ARG A 1 85 ? 9.435 13.120 -1.113 1.00 93.50 85 ARG A O 1
ATOM 681 N N . GLY A 1 86 ? 9.364 12.441 -3.246 1.00 90.50 86 GLY A N 1
ATOM 682 C CA . GLY A 1 86 ? 10.621 13.086 -3.643 1.00 90.50 86 GLY A CA 1
ATOM 683 C C . GLY A 1 86 ? 11.890 12.387 -3.142 1.00 90.50 86 GLY A C 1
ATOM 684 O O . GLY A 1 86 ? 12.993 12.793 -3.508 1.00 90.50 86 GLY A O 1
ATOM 685 N N . THR A 1 87 ? 11.776 11.312 -2.354 1.00 91.00 87 THR A N 1
ATOM 686 C CA . THR A 1 87 ? 12.933 10.492 -1.977 1.00 91.00 87 THR A CA 1
ATOM 687 C C . THR A 1 87 ? 13.231 9.425 -3.027 1.00 91.00 87 THR A C 1
ATOM 689 O O . THR A 1 87 ? 12.375 8.987 -3.796 1.00 91.00 87 THR A O 1
ATOM 692 N N . LYS A 1 88 ? 14.494 8.992 -3.093 1.00 89.25 88 LYS A N 1
ATOM 693 C CA . LYS A 1 88 ? 14.920 7.976 -4.057 1.00 89.25 88 LYS A CA 1
ATOM 694 C C . LYS A 1 88 ? 14.322 6.615 -3.700 1.00 89.25 88 LYS A C 1
ATOM 696 O O . LYS A 1 88 ? 14.686 6.050 -2.670 1.00 89.25 88 LYS A O 1
ATOM 701 N N . ALA A 1 89 ? 13.532 6.039 -4.608 1.00 86.81 89 ALA A N 1
ATOM 702 C CA . ALA A 1 89 ? 13.001 4.687 -4.460 1.00 86.81 89 ALA A CA 1
ATOM 703 C C . ALA A 1 89 ? 14.120 3.642 -4.259 1.00 86.81 89 ALA A C 1
ATOM 705 O O . ALA A 1 89 ? 15.121 3.589 -4.993 1.00 86.81 89 ALA A O 1
ATOM 706 N N . ARG A 1 90 ? 13.942 2.785 -3.254 1.00 86.06 90 ARG A N 1
ATOM 707 C CA . ARG A 1 90 ? 14.834 1.670 -2.900 1.00 86.06 90 ARG A CA 1
ATOM 708 C C . ARG A 1 90 ? 14.040 0.365 -2.915 1.00 86.06 90 ARG A C 1
ATOM 710 O O . ARG A 1 90 ? 12.822 0.403 -2.914 1.00 86.06 90 ARG A O 1
ATOM 717 N N . GLY A 1 91 ? 14.739 -0.770 -2.946 1.00 87.62 91 GLY A N 1
ATOM 718 C CA . GLY A 1 91 ? 14.104 -2.080 -2.772 1.00 87.62 91 GLY A CA 1
ATOM 719 C C . GLY A 1 91 ? 12.934 -2.331 -3.724 1.00 87.62 91 GLY A C 1
ATOM 720 O O . GLY A 1 91 ? 13.050 -2.079 -4.930 1.00 87.62 91 GLY A O 1
ATOM 721 N N . SER A 1 92 ? 11.831 -2.828 -3.164 1.00 87.44 92 SER A N 1
ATOM 722 C CA . SER A 1 92 ? 10.649 -3.221 -3.931 1.00 87.44 92 SER A CA 1
ATOM 723 C C . SER A 1 92 ? 9.803 -2.028 -4.397 1.00 87.44 92 SER A C 1
ATOM 725 O O . SER A 1 92 ? 9.157 -2.132 -5.437 1.00 87.44 92 SER A O 1
ATOM 727 N N . ALA A 1 93 ? 9.948 -0.839 -3.800 1.00 89.25 93 ALA A N 1
ATOM 728 C CA . ALA A 1 93 ? 9.348 0.396 -4.312 1.00 89.25 93 ALA A CA 1
ATOM 729 C C . ALA A 1 93 ? 9.748 0.682 -5.769 1.00 89.25 93 ALA A C 1
ATOM 731 O O . ALA A 1 93 ? 8.953 1.206 -6.543 1.00 89.25 93 ALA A O 1
ATOM 732 N N . LYS A 1 94 ? 10.954 0.285 -6.206 1.00 91.69 94 LYS A N 1
ATOM 733 C CA . LYS A 1 94 ? 11.341 0.397 -7.626 1.00 91.69 94 LYS A CA 1
ATOM 734 C C . LYS A 1 94 ? 10.441 -0.426 -8.546 1.00 91.69 94 LYS A C 1
ATOM 736 O O . LYS A 1 94 ? 10.175 -0.001 -9.667 1.00 91.69 94 LYS A O 1
ATOM 741 N N . LEU A 1 95 ? 10.002 -1.600 -8.090 1.00 92.12 95 LEU A N 1
ATOM 742 C CA . LEU A 1 95 ? 9.041 -2.424 -8.818 1.00 92.12 95 LEU A CA 1
ATOM 743 C C . LEU A 1 95 ? 7.678 -1.733 -8.835 1.00 92.12 95 LEU A C 1
ATOM 745 O O . LEU A 1 95 ? 7.070 -1.650 -9.897 1.00 92.12 95 LEU A O 1
ATOM 749 N N . ALA A 1 96 ? 7.261 -1.134 -7.717 1.00 93.19 96 ALA A N 1
ATOM 750 C CA . ALA A 1 96 ? 6.015 -0.376 -7.643 1.00 93.19 96 ALA A CA 1
ATOM 751 C C . ALA A 1 96 ? 5.937 0.784 -8.646 1.00 93.19 96 ALA A C 1
ATOM 753 O O . ALA A 1 96 ? 4.941 0.909 -9.350 1.00 93.19 96 ALA A O 1
ATOM 754 N N . TYR A 1 97 ? 6.998 1.583 -8.794 1.00 92.12 97 TYR A N 1
ATOM 755 C CA . TYR A 1 97 ? 7.034 2.642 -9.816 1.00 92.12 97 TYR A CA 1
ATOM 756 C C . TYR A 1 97 ? 7.097 2.105 -11.249 1.00 92.12 97 TYR A C 1
ATOM 758 O O . TYR A 1 97 ? 6.684 2.784 -12.183 1.00 92.12 97 TYR A O 1
ATOM 766 N N . ARG A 1 98 ? 7.649 0.904 -11.438 1.00 90.69 98 ARG A N 1
ATOM 767 C CA . ARG A 1 98 ? 7.855 0.313 -12.760 1.00 90.69 98 ARG A CA 1
ATOM 768 C C . ARG A 1 98 ? 6.605 -0.369 -13.312 1.00 90.69 98 ARG A C 1
ATOM 770 O O . ARG A 1 98 ? 6.372 -0.297 -14.514 1.00 90.69 98 ARG A O 1
ATOM 777 N N . GLN A 1 99 ? 5.884 -1.104 -12.469 1.00 92.56 99 GLN A N 1
ATOM 778 C CA . GLN A 1 99 ? 4.795 -1.992 -12.895 1.00 92.56 99 GLN A CA 1
ATOM 779 C C . GLN A 1 99 ? 3.554 -1.918 -11.997 1.00 92.56 99 GLN A C 1
ATOM 781 O O . GLN A 1 99 ? 2.609 -2.672 -12.208 1.00 92.56 99 GLN A O 1
ATOM 786 N N . GLY A 1 100 ? 3.558 -1.057 -10.977 1.00 92.19 100 GLY A N 1
ATOM 787 C CA . GLY A 1 100 ? 2.443 -0.938 -10.051 1.00 92.19 100 GLY A CA 1
ATOM 788 C C . GLY A 1 100 ? 1.230 -0.249 -10.668 1.00 92.19 100 GLY A C 1
ATOM 789 O O . GLY A 1 100 ? 1.359 0.672 -11.474 1.00 92.19 100 GLY A O 1
ATOM 790 N N . ILE A 1 101 ? 0.048 -0.681 -10.243 1.00 94.94 101 ILE A N 1
ATOM 791 C CA . ILE A 1 101 ? -1.236 -0.060 -10.568 1.00 94.94 101 ILE A CA 1
ATOM 792 C C . ILE A 1 101 ? -1.667 0.780 -9.368 1.00 94.94 101 ILE A C 1
ATOM 794 O O . ILE A 1 101 ? -1.683 0.279 -8.242 1.00 94.94 101 ILE A O 1
ATOM 798 N N . VAL A 1 102 ? -2.004 2.048 -9.615 1.00 94.81 102 VAL A N 1
ATOM 799 C CA . VAL A 1 102 ? -2.564 2.947 -8.595 1.00 94.81 102 VAL A CA 1
ATOM 800 C C . VAL A 1 102 ? -3.987 2.504 -8.253 1.00 94.81 102 VAL A C 1
ATOM 802 O O . VAL A 1 102 ? -4.754 2.171 -9.160 1.00 94.81 102 VAL A O 1
ATOM 805 N N . LEU A 1 103 ? -4.303 2.463 -6.957 1.00 92.00 103 LEU A N 1
ATOM 806 C CA . LEU A 1 103 ? -5.596 2.017 -6.427 1.00 92.00 103 LEU A CA 1
ATOM 807 C C . LEU A 1 103 ? -6.629 3.146 -6.304 1.00 92.00 103 LEU A C 1
ATOM 809 O O . LEU A 1 103 ? -6.258 4.299 -5.979 1.00 92.00 103 LEU A O 1
#

pLDDT: mean 92.39, std 5.01, range [66.69, 97.31]